Protein AF-V8N850-F1 (afdb_monomer_lite)

Secondary structure (DSSP, 8-state):
------------SSTTTGGGSS-HHHHHHHHHHHHTT----HHHHHHHHHHHHTT--HHHHHHHHHHHHTT------PPPP----

Radius of gyration: 18.4 Å; chains: 1; bounding box: 57×35×35 Å

Foldseek 3Di:
DDDDDDDPPPPPDDDPPLVVLDDPVLVVVVVVCVVVVDPDDSVVSSVLVVCVVVVNDPVVVVVVVVVVVVPDPPPPPPDDPPPDD

Sequence (85 aa):
MDTAGLLKGGTAVGSRARRKLLTAEEAELFELAQAAGSGIDPEVFKILMDLLRMNVAPLAVFQMLRSMCAGQRLISTEAPPDIAR

InterPro domains:
  IPR024332 MOZART2 family [PF12926] (17-78)
  IPR024332 MOZART2 family [PTHR28578] (8-79)

Structure (mmCIF, N/CA/C/O backbone):
data_AF-V8N850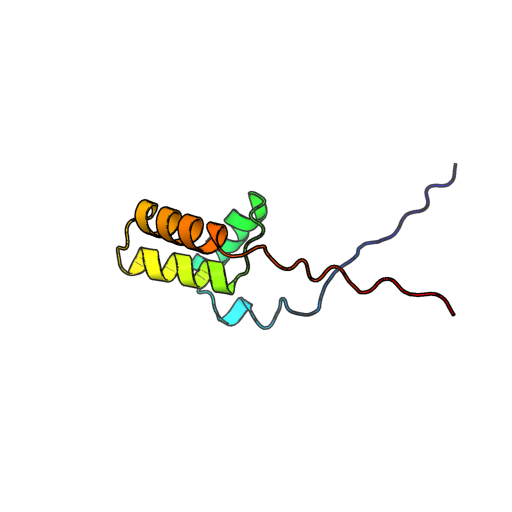-F1
#
_entry.id   AF-V8N850-F1
#
loop_
_atom_site.group_PDB
_atom_site.id
_atom_site.type_symbol
_atom_site.label_atom_id
_atom_site.label_alt_id
_atom_site.label_comp_id
_atom_site.label_asym_id
_atom_site.label_entity_id
_atom_site.label_seq_id
_atom_site.pdbx_PDB_ins_code
_atom_site.Cartn_x
_atom_site.Cartn_y
_atom_site.Cartn_z
_atom_site.occupancy
_atom_site.B_iso_or_equiv
_atom_site.auth_seq_id
_atom_site.auth_comp_id
_atom_site.auth_asym_id
_atom_site.auth_atom_id
_atom_site.pdbx_PDB_model_num
ATOM 1 N N . MET A 1 1 ? 45.971 3.897 15.079 1.00 51.72 1 MET A N 1
ATOM 2 C CA . MET A 1 1 ? 44.816 3.721 15.983 1.00 51.72 1 MET A CA 1
ATOM 3 C C . MET A 1 1 ? 44.018 4.991 15.819 1.00 51.72 1 MET A C 1
ATOM 5 O O . MET A 1 1 ? 44.190 5.888 16.620 1.00 51.72 1 MET A O 1
ATOM 9 N N . ASP A 1 2 ? 43.228 5.118 14.754 1.00 36.25 2 ASP A N 1
ATOM 10 C CA . ASP A 1 2 ? 42.595 6.401 14.427 1.00 36.25 2 ASP A CA 1
ATOM 11 C C . ASP A 1 2 ? 41.247 6.098 13.769 1.00 36.25 2 ASP A C 1
ATOM 13 O O . ASP A 1 2 ? 41.106 5.975 12.556 1.00 36.25 2 ASP A O 1
ATOM 17 N N . THR A 1 3 ? 40.257 5.848 14.622 1.00 44.50 3 THR A N 1
ATOM 18 C CA . THR A 1 3 ? 38.854 5.665 14.258 1.00 44.50 3 THR A CA 1
ATOM 19 C C . THR A 1 3 ? 38.235 7.035 13.997 1.00 44.50 3 THR A C 1
ATOM 21 O O . THR A 1 3 ? 37.837 7.728 14.935 1.00 44.50 3 THR A O 1
ATOM 24 N N . ALA A 1 4 ? 38.143 7.434 12.732 1.00 39.91 4 ALA A N 1
ATOM 25 C CA . ALA A 1 4 ? 37.344 8.584 12.332 1.00 39.91 4 ALA A CA 1
ATOM 26 C C . ALA A 1 4 ? 35.879 8.147 12.224 1.00 39.91 4 ALA A C 1
ATOM 28 O O . ALA A 1 4 ? 35.461 7.491 11.271 1.00 39.91 4 ALA A O 1
ATOM 29 N N . GLY A 1 5 ? 35.118 8.464 13.268 1.00 42.88 5 GLY A N 1
ATOM 30 C CA . GLY A 1 5 ? 33.668 8.430 13.217 1.00 42.88 5 GLY A CA 1
ATOM 31 C C . GLY A 1 5 ? 33.095 9.550 12.349 1.00 42.88 5 GLY A C 1
ATOM 32 O O . GLY A 1 5 ? 33.800 10.463 11.927 1.00 42.88 5 GLY A O 1
ATOM 33 N N . LEU A 1 6 ? 31.768 9.483 12.229 1.00 50.25 6 LEU A N 1
ATOM 34 C CA . LEU A 1 6 ? 30.838 10.505 11.747 1.00 50.25 6 LEU A CA 1
ATOM 35 C C . LEU A 1 6 ? 30.482 10.440 10.257 1.00 50.25 6 LEU A C 1
ATOM 37 O O . LEU A 1 6 ? 31.232 10.891 9.406 1.00 50.25 6 LEU A O 1
ATOM 41 N N . LEU A 1 7 ? 29.252 9.978 9.999 1.00 45.47 7 LEU A N 1
ATOM 42 C CA . LEU A 1 7 ? 28.221 10.713 9.252 1.00 45.47 7 LEU A CA 1
ATOM 43 C C . LEU A 1 7 ? 26.856 10.045 9.509 1.00 45.47 7 LEU A C 1
ATOM 45 O O . LEU A 1 7 ? 26.415 9.148 8.797 1.00 45.47 7 LEU A O 1
ATOM 49 N N . LYS A 1 8 ? 26.167 10.496 10.568 1.00 47.41 8 LYS A N 1
ATOM 50 C CA . LYS A 1 8 ? 24.710 10.346 10.685 1.00 47.41 8 LYS A CA 1
ATOM 51 C C . LYS A 1 8 ? 24.077 11.343 9.713 1.00 47.41 8 LYS A C 1
ATOM 53 O O . LYS A 1 8 ? 23.856 12.497 10.068 1.00 47.41 8 LYS A O 1
ATOM 58 N N . GLY A 1 9 ? 23.803 10.900 8.491 1.00 38.81 9 GLY A N 1
ATOM 59 C CA . GLY A 1 9 ? 22.971 11.628 7.535 1.00 38.81 9 GLY A CA 1
ATOM 60 C C . GLY A 1 9 ? 21.497 11.467 7.890 1.00 38.81 9 GLY A C 1
ATOM 61 O O . GLY A 1 9 ? 20.795 10.663 7.290 1.00 38.81 9 GLY A O 1
ATOM 62 N N . GLY A 1 10 ? 21.032 12.191 8.907 1.00 44.00 10 GLY A N 1
ATOM 63 C CA . GLY A 1 10 ? 19.606 12.342 9.163 1.00 44.00 10 GLY A CA 1
ATOM 64 C C . GLY A 1 10 ? 19.004 13.299 8.140 1.00 44.00 10 GLY A C 1
ATOM 65 O O . GLY A 1 10 ? 19.177 14.509 8.258 1.00 44.00 10 GLY A O 1
ATOM 66 N N . THR A 1 11 ? 18.252 12.782 7.171 1.00 45.34 11 THR A N 1
ATOM 67 C CA . THR A 1 11 ? 17.325 13.575 6.352 1.00 45.34 11 THR A CA 1
ATOM 68 C C . THR A 1 11 ? 16.088 13.917 7.186 1.00 45.34 11 THR A C 1
ATOM 70 O O . THR A 1 11 ? 14.983 13.423 6.989 1.00 45.34 11 THR A O 1
ATOM 73 N N . ALA A 1 12 ? 16.281 14.782 8.182 1.00 49.47 12 ALA A N 1
ATOM 74 C CA . ALA A 1 12 ? 15.221 15.328 9.022 1.00 49.47 12 ALA A CA 1
ATOM 75 C C . ALA A 1 12 ? 14.591 16.576 8.377 1.00 49.47 12 ALA A C 1
ATOM 77 O O . ALA A 1 12 ? 14.520 17.632 8.993 1.00 49.47 12 ALA A O 1
ATOM 78 N N . VAL A 1 13 ? 14.118 16.458 7.135 1.00 49.88 13 VAL A N 1
ATOM 79 C CA . VAL A 1 13 ? 13.254 17.451 6.477 1.00 49.88 13 VAL A CA 1
ATOM 80 C C . VAL A 1 13 ? 12.150 16.665 5.762 1.00 49.88 13 VAL A C 1
ATOM 82 O O . VAL A 1 13 ? 12.334 16.157 4.667 1.00 49.88 13 VAL A O 1
ATOM 85 N N . GLY A 1 14 ? 11.013 16.474 6.444 1.00 44.94 14 GLY A N 1
ATOM 86 C CA . GLY A 1 14 ? 9.795 15.893 5.851 1.00 44.94 14 GLY A CA 1
ATOM 87 C C . GLY A 1 14 ? 8.921 15.049 6.789 1.00 44.94 14 GLY A C 1
ATOM 88 O O . GLY A 1 14 ? 7.695 15.064 6.684 1.00 44.94 14 GLY A O 1
ATOM 89 N N . SER A 1 15 ? 9.501 14.360 7.774 1.00 50.78 15 SER A N 1
ATOM 90 C CA . SER A 1 15 ? 8.816 13.250 8.470 1.00 50.78 15 SER A CA 1
ATOM 91 C C . SER A 1 15 ? 7.710 13.660 9.457 1.00 50.78 15 SER A C 1
ATOM 93 O O . SER A 1 15 ? 6.940 12.819 9.919 1.00 50.78 15 SER A O 1
ATOM 95 N N . ARG A 1 16 ? 7.593 14.945 9.822 1.00 48.84 16 ARG A N 1
ATOM 96 C CA . ARG A 1 16 ? 6.569 15.391 10.791 1.00 48.84 16 ARG A CA 1
ATOM 97 C C . ARG A 1 16 ? 5.234 15.784 10.163 1.00 48.84 16 ARG A C 1
ATOM 99 O O . ARG A 1 16 ? 4.228 15.644 10.849 1.00 48.84 16 ARG A O 1
ATOM 106 N N . ALA A 1 17 ? 5.207 16.221 8.903 1.00 48.81 17 ALA A N 1
ATOM 107 C CA . ALA A 1 17 ? 3.971 16.651 8.241 1.00 48.81 17 ALA A CA 1
ATOM 108 C C . ALA A 1 17 ? 3.182 15.481 7.620 1.00 48.81 17 ALA A C 1
ATOM 110 O O . ALA A 1 17 ? 1.954 15.502 7.627 1.00 48.81 17 ALA A O 1
ATOM 111 N N . ARG A 1 18 ? 3.869 14.421 7.166 1.00 50.41 18 ARG A N 1
ATOM 112 C CA . ARG A 1 18 ? 3.243 13.250 6.517 1.00 50.41 18 ARG A CA 1
ATOM 113 C C . ARG A 1 18 ? 2.522 12.282 7.456 1.00 50.41 18 ARG A C 1
ATOM 115 O O . ARG A 1 18 ? 1.635 11.563 7.017 1.00 50.41 18 ARG A O 1
ATOM 122 N N . ARG A 1 19 ? 2.823 12.308 8.758 1.00 51.03 19 ARG A N 1
ATOM 123 C CA . ARG A 1 19 ? 2.149 11.465 9.767 1.00 51.03 19 ARG A CA 1
ATOM 124 C C . ARG A 1 19 ? 0.674 11.822 10.008 1.00 51.03 19 ARG A C 1
ATOM 126 O O . ARG A 1 19 ? 0.017 11.126 10.764 1.00 51.03 19 ARG A O 1
ATOM 133 N N . LYS A 1 20 ? 0.146 12.890 9.393 1.00 57.38 20 LYS A N 1
ATOM 134 C CA . LYS A 1 20 ? -1.294 13.207 9.423 1.00 57.38 20 LYS A CA 1
ATOM 135 C C . LYS A 1 20 ? -2.122 12.458 8.369 1.00 57.38 20 LYS A C 1
ATOM 137 O O . LYS A 1 20 ? -3.342 12.537 8.429 1.00 57.38 20 LYS A O 1
ATOM 142 N N . LEU A 1 21 ? -1.490 11.786 7.404 1.00 72.69 21 LEU A N 1
ATOM 143 C CA . LEU A 1 21 ? -2.192 11.071 6.328 1.00 72.69 21 LEU A CA 1
ATOM 144 C C . LEU A 1 21 ? -2.655 9.669 6.741 1.00 72.69 21 LEU A C 1
ATOM 146 O O . LEU A 1 21 ? -3.642 9.175 6.203 1.00 72.69 21 LEU A O 1
ATOM 150 N N . LEU A 1 22 ? -1.937 9.039 7.671 1.00 83.81 22 LEU A N 1
ATOM 151 C CA . LEU A 1 22 ? -2.189 7.674 8.120 1.00 83.81 22 LEU A CA 1
ATOM 152 C C . LEU A 1 22 ? -2.922 7.696 9.465 1.00 83.81 22 LEU A C 1
ATOM 154 O O . LEU A 1 22 ? -2.590 8.475 10.361 1.00 83.81 22 LEU A O 1
ATOM 158 N N . THR A 1 23 ? -3.912 6.823 9.607 1.00 90.00 23 THR A N 1
ATOM 159 C CA . THR A 1 23 ? -4.495 6.448 10.901 1.00 90.00 23 THR A CA 1
ATOM 160 C C . THR A 1 23 ? -3.446 5.764 11.786 1.00 90.00 23 THR A C 1
ATOM 162 O O . THR A 1 23 ? -2.392 5.356 11.302 1.00 90.00 23 THR A O 1
ATOM 165 N N . ALA A 1 24 ? -3.720 5.626 13.088 1.00 90.81 24 ALA A N 1
ATOM 166 C CA . ALA A 1 24 ? -2.789 4.973 14.017 1.00 90.81 24 ALA A CA 1
ATOM 167 C C . ALA A 1 24 ? -2.430 3.541 13.571 1.00 90.81 24 ALA A C 1
ATOM 169 O O . ALA A 1 24 ? -1.255 3.200 13.499 1.00 90.81 24 ALA A O 1
ATOM 170 N N . GLU A 1 25 ? -3.433 2.759 13.166 1.00 90.88 25 GLU A 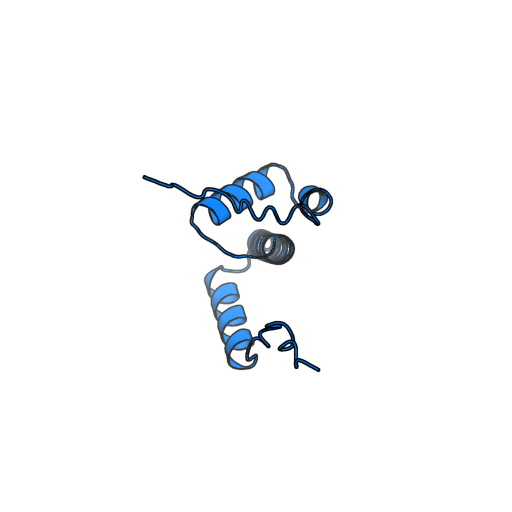N 1
ATOM 171 C CA . GLU A 1 25 ? -3.243 1.393 12.664 1.00 90.88 25 GLU A CA 1
ATOM 172 C C . GLU A 1 25 ? -2.416 1.361 11.367 1.00 90.88 25 GLU A C 1
ATOM 174 O O . GLU A 1 25 ? -1.472 0.585 11.240 1.00 90.88 25 GLU A O 1
ATOM 179 N N . GLU A 1 26 ? -2.712 2.245 10.407 1.00 92.31 26 GLU A N 1
ATOM 180 C CA . GLU A 1 26 ? -1.929 2.338 9.168 1.00 92.31 26 GLU A CA 1
ATOM 181 C C . GLU A 1 26 ? -0.483 2.768 9.424 1.00 92.31 26 GLU A C 1
ATOM 183 O O . GLU A 1 26 ? 0.417 2.320 8.718 1.00 92.31 26 GLU A O 1
ATOM 188 N N . ALA A 1 27 ? -0.248 3.635 10.411 1.00 92.12 27 ALA A N 1
ATOM 189 C CA . ALA A 1 27 ? 1.094 4.056 10.783 1.00 92.12 27 ALA A CA 1
ATOM 190 C C . ALA A 1 27 ? 1.901 2.887 11.367 1.00 92.12 27 ALA A C 1
ATOM 192 O O . ALA A 1 27 ? 3.057 2.715 10.994 1.00 92.12 27 ALA A O 1
ATOM 193 N N . GLU A 1 28 ? 1.296 2.050 12.215 1.00 94.31 28 GLU A N 1
ATOM 194 C CA . GLU A 1 28 ? 1.943 0.838 12.737 1.00 94.31 28 GLU A CA 1
ATOM 195 C C . GLU A 1 28 ? 2.278 -0.160 11.619 1.00 94.31 28 GLU A C 1
ATOM 197 O O . GLU A 1 28 ? 3.395 -0.679 11.563 1.00 94.31 28 GLU A O 1
ATOM 202 N N . LEU A 1 29 ? 1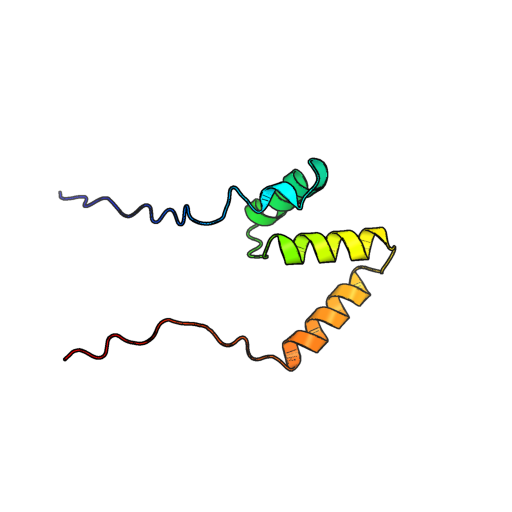.350 -0.384 10.683 1.00 94.88 29 LEU A N 1
ATOM 203 C CA . LEU A 1 29 ? 1.590 -1.251 9.525 1.00 94.88 29 LEU A CA 1
ATOM 204 C C . LEU A 1 29 ? 2.668 -0.690 8.590 1.00 94.88 29 LEU A C 1
ATOM 206 O O . LEU A 1 29 ? 3.473 -1.453 8.053 1.00 94.88 29 LEU A O 1
ATOM 210 N N . PHE A 1 30 ? 2.705 0.631 8.404 1.00 94.25 30 PHE A N 1
ATOM 211 C CA . PHE A 1 30 ? 3.745 1.292 7.623 1.00 94.25 30 PHE A CA 1
ATOM 212 C C . PHE A 1 30 ? 5.121 1.121 8.278 1.00 94.25 30 PHE A C 1
ATOM 214 O O . PHE A 1 30 ? 6.058 0.702 7.605 1.00 94.25 30 PHE A O 1
ATOM 221 N N . GLU A 1 31 ? 5.250 1.355 9.587 1.00 93.88 31 GLU A N 1
ATOM 222 C CA . GLU A 1 31 ? 6.506 1.129 10.322 1.00 93.88 31 GLU A CA 1
ATOM 223 C C . GLU A 1 31 ? 6.952 -0.341 10.254 1.00 93.88 31 GLU A C 1
ATOM 225 O O . GLU A 1 31 ? 8.135 -0.619 10.049 1.00 93.88 31 GLU A O 1
ATOM 230 N N . LEU A 1 32 ? 6.014 -1.293 10.336 1.00 96.00 32 LEU A N 1
ATOM 231 C CA . LEU A 1 32 ? 6.306 -2.717 10.156 1.00 96.00 32 LEU A CA 1
ATOM 232 C C . LEU A 1 32 ? 6.845 -3.018 8.748 1.00 96.00 32 LEU A C 1
ATOM 234 O O . LEU A 1 32 ? 7.830 -3.745 8.607 1.00 96.00 32 LEU A O 1
ATOM 238 N N . ALA A 1 33 ? 6.245 -2.437 7.707 1.00 94.44 33 ALA A N 1
ATOM 239 C CA . ALA A 1 33 ? 6.720 -2.585 6.333 1.00 94.44 33 ALA A CA 1
ATOM 240 C C . ALA A 1 33 ? 8.122 -1.976 6.140 1.00 94.44 33 ALA A C 1
ATOM 242 O O . ALA A 1 33 ? 8.995 -2.603 5.535 1.00 94.44 33 ALA A O 1
ATOM 243 N N . GLN A 1 34 ? 8.376 -0.795 6.710 1.00 92.44 34 GLN A N 1
ATOM 244 C CA . GLN A 1 34 ? 9.695 -0.157 6.689 1.00 92.44 34 GLN A CA 1
ATOM 245 C C . GLN A 1 34 ? 10.750 -1.000 7.420 1.00 92.44 34 GLN A C 1
ATOM 247 O O . GLN A 1 34 ? 11.856 -1.168 6.909 1.00 92.44 34 GLN A O 1
ATOM 252 N N . ALA A 1 35 ? 10.411 -1.587 8.572 1.00 94.06 35 ALA A N 1
ATOM 253 C CA . ALA A 1 35 ? 11.300 -2.483 9.316 1.00 94.06 35 ALA A CA 1
ATOM 254 C C . ALA A 1 35 ? 11.636 -3.767 8.536 1.00 94.06 35 ALA A C 1
ATOM 256 O O . ALA A 1 35 ? 12.750 -4.278 8.641 1.00 94.06 35 ALA A O 1
ATOM 257 N N . ALA A 1 36 ? 10.711 -4.252 7.701 1.00 95.75 36 ALA A N 1
ATOM 258 C CA . ALA A 1 36 ? 10.955 -5.342 6.755 1.00 95.75 36 ALA A CA 1
ATOM 259 C C . ALA A 1 36 ? 11.822 -4.925 5.546 1.00 95.75 36 ALA A C 1
ATOM 261 O O . ALA A 1 36 ? 12.107 -5.748 4.676 1.00 95.75 36 ALA A O 1
ATOM 262 N N . GLY A 1 37 ? 12.248 -3.660 5.482 1.00 90.88 37 GLY A N 1
ATOM 263 C CA . GLY A 1 37 ? 13.070 -3.117 4.407 1.00 90.88 37 GLY A CA 1
ATOM 264 C C . GLY A 1 37 ? 12.271 -2.630 3.200 1.00 90.88 37 GLY A C 1
ATOM 265 O O . GLY A 1 37 ? 12.849 -2.456 2.127 1.00 90.88 37 GLY A O 1
ATOM 266 N N . SER A 1 38 ? 10.957 -2.403 3.333 1.00 83.56 38 SER A N 1
ATOM 267 C CA . SER A 1 38 ? 10.204 -1.741 2.267 1.00 83.56 38 SER A CA 1
ATOM 268 C C . SER A 1 38 ? 10.696 -0.297 2.122 1.00 83.56 38 SER A C 1
ATOM 270 O O . SER A 1 38 ? 10.836 0.414 3.111 1.00 83.56 38 SER A O 1
ATOM 272 N N . GLY A 1 39 ? 10.994 0.132 0.897 1.00 86.62 39 GLY A N 1
ATOM 273 C CA . GLY A 1 39 ? 11.374 1.510 0.573 1.00 86.62 39 GLY A CA 1
ATOM 274 C C . GLY A 1 39 ? 10.224 2.274 -0.078 1.00 86.62 39 GLY A C 1
ATOM 275 O O . GLY A 1 39 ? 10.422 2.875 -1.131 1.00 86.62 39 GLY A O 1
ATOM 276 N N . ILE A 1 40 ? 9.009 2.166 0.467 1.00 89.94 40 ILE A N 1
ATOM 277 C CA . ILE A 1 40 ? 7.798 2.707 -0.160 1.00 89.94 40 ILE A CA 1
ATOM 278 C C . ILE A 1 40 ? 7.455 4.098 0.387 1.00 89.94 40 ILE A C 1
ATOM 280 O O . ILE A 1 40 ? 7.596 4.369 1.578 1.00 89.94 40 ILE A O 1
ATOM 284 N N . ASP A 1 41 ? 7.000 5.000 -0.486 1.00 90.69 41 ASP A N 1
ATOM 285 C CA . ASP A 1 41 ? 6.546 6.325 -0.060 1.00 90.69 41 ASP A CA 1
ATOM 286 C C . ASP A 1 41 ? 5.258 6.212 0.792 1.00 90.69 41 ASP A C 1
ATOM 288 O O . ASP A 1 41 ? 4.360 5.444 0.428 1.00 90.69 41 ASP A O 1
ATOM 292 N N . PRO A 1 42 ? 5.120 6.973 1.898 1.00 89.81 42 PRO A N 1
ATOM 293 C CA . PRO A 1 42 ? 3.937 6.928 2.762 1.00 89.81 42 PRO A CA 1
ATOM 294 C C . PRO A 1 42 ? 2.602 7.171 2.039 1.00 89.81 42 PRO A C 1
ATOM 296 O O . PRO A 1 42 ? 1.589 6.570 2.400 1.00 89.81 42 PRO A O 1
ATOM 299 N N . GLU A 1 43 ? 2.572 8.037 1.021 1.00 90.50 43 GLU A N 1
ATOM 300 C CA . GLU A 1 43 ? 1.354 8.305 0.244 1.00 90.50 43 GLU A CA 1
ATOM 301 C C . GLU A 1 43 ? 0.999 7.116 -0.654 1.00 90.50 43 GLU A C 1
ATOM 303 O O . GLU A 1 43 ? -0.170 6.753 -0.773 1.00 90.50 43 GLU A O 1
ATOM 308 N N . VAL A 1 44 ? 2.004 6.447 -1.223 1.00 91.88 44 VAL A N 1
ATOM 309 C CA . VAL A 1 44 ? 1.795 5.225 -2.012 1.00 91.88 44 VAL A CA 1
ATOM 310 C C . VAL A 1 44 ? 1.275 4.105 -1.115 1.00 91.88 44 VAL A C 1
ATOM 312 O O . VAL A 1 44 ? 0.315 3.431 -1.480 1.00 91.88 44 VAL A O 1
ATOM 315 N N . PHE A 1 45 ? 1.836 3.944 0.086 1.00 93.38 45 PHE A N 1
ATOM 316 C CA . PHE A 1 45 ? 1.326 2.991 1.070 1.00 93.38 45 PHE A CA 1
ATOM 317 C C . PHE A 1 45 ? -0.149 3.253 1.415 1.00 93.38 45 PHE A C 1
ATOM 319 O O . PHE A 1 45 ? -0.952 2.318 1.405 1.00 93.38 45 PHE A O 1
ATOM 326 N N . LYS A 1 46 ? -0.534 4.520 1.635 1.00 93.56 46 LYS A N 1
ATOM 327 C CA . LYS A 1 46 ? -1.933 4.909 1.883 1.00 93.56 46 LYS A CA 1
ATOM 328 C C . LYS A 1 46 ? -2.860 4.482 0.743 1.00 93.56 46 LYS A C 1
ATOM 330 O O . LYS A 1 46 ? -3.899 3.880 1.004 1.00 93.56 46 LYS A O 1
ATOM 335 N N . ILE A 1 47 ? -2.472 4.744 -0.506 1.00 94.25 47 ILE A N 1
ATOM 336 C CA . ILE A 1 47 ? -3.253 4.362 -1.692 1.00 94.25 47 ILE A CA 1
ATOM 337 C C . ILE A 1 47 ? -3.427 2.841 -1.759 1.00 94.25 47 ILE A C 1
ATOM 339 O O . ILE A 1 47 ? -4.529 2.360 -2.017 1.00 94.25 47 ILE A O 1
ATOM 343 N N . LEU A 1 48 ? -2.365 2.072 -1.491 1.00 94.69 48 LEU A N 1
ATOM 344 C CA . LEU A 1 48 ? -2.449 0.611 -1.456 1.00 94.69 48 LEU A CA 1
ATOM 345 C C . LEU A 1 48 ? -3.428 0.131 -0.379 1.00 94.69 48 LEU A C 1
ATOM 347 O O . LEU A 1 48 ? -4.254 -0.734 -0.662 1.00 94.69 48 LEU A O 1
ATOM 351 N N . MET A 1 49 ? -3.386 0.715 0.821 1.00 94.12 49 MET A N 1
ATOM 352 C CA . MET A 1 49 ? -4.340 0.400 1.891 1.00 94.12 49 MET A CA 1
ATOM 353 C C . MET A 1 49 ? -5.782 0.732 1.494 1.00 94.12 49 MET A C 1
ATOM 355 O O . MET A 1 49 ? -6.683 -0.070 1.742 1.00 94.12 49 MET A O 1
ATOM 359 N N . ASP A 1 50 ? -6.014 1.864 0.830 1.00 95.31 50 ASP A N 1
ATOM 360 C CA . ASP A 1 50 ? -7.355 2.254 0.385 1.00 95.31 50 ASP A CA 1
ATOM 361 C C . ASP A 1 50 ? -7.909 1.321 -0.698 1.00 95.31 50 ASP A C 1
ATOM 363 O O . ASP A 1 50 ? -9.079 0.941 -0.635 1.00 95.31 50 ASP A O 1
ATOM 367 N N . LEU A 1 51 ? -7.076 0.868 -1.640 1.00 96.75 51 LEU A N 1
ATOM 368 C CA . LEU A 1 51 ? -7.471 -0.146 -2.625 1.00 96.75 51 LEU A CA 1
ATOM 369 C C . LEU A 1 51 ? -7.894 -1.457 -1.949 1.00 96.75 51 LEU A C 1
ATOM 371 O O . LEU A 1 51 ? -8.922 -2.034 -2.308 1.00 96.75 51 LEU A O 1
ATOM 375 N N . LEU A 1 52 ? -7.137 -1.905 -0.945 1.00 94.75 52 LEU A N 1
ATOM 376 C CA . LEU A 1 52 ? -7.467 -3.120 -0.201 1.00 94.75 52 LEU A CA 1
ATOM 377 C C . LEU A 1 52 ? -8.767 -2.967 0.600 1.00 94.75 52 LEU A C 1
ATOM 379 O O . LEU A 1 52 ? -9.586 -3.884 0.601 1.00 94.75 52 LEU A O 1
ATOM 383 N N .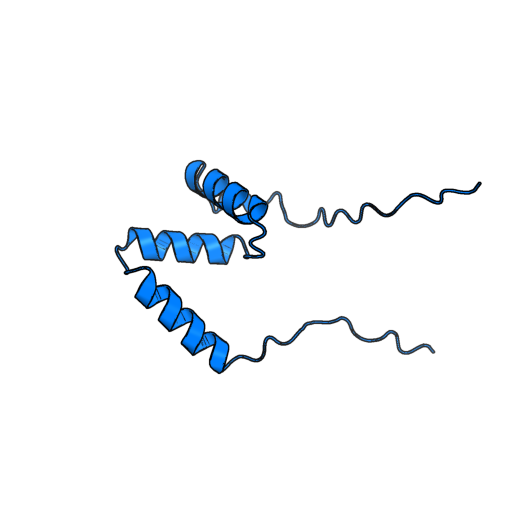 ARG A 1 53 ? -9.015 -1.800 1.211 1.00 94.06 53 ARG A N 1
ATOM 384 C CA . ARG A 1 53 ? -10.286 -1.504 1.902 1.00 94.06 53 ARG A CA 1
ATOM 385 C C . ARG A 1 53 ? -11.490 -1.456 0.967 1.00 94.06 53 ARG A C 1
ATOM 387 O O . ARG A 1 53 ? -12.599 -1.761 1.392 1.00 94.06 53 ARG A O 1
ATOM 394 N N . MET A 1 54 ? -11.281 -1.108 -0.300 1.00 97.12 54 MET A N 1
ATOM 395 C CA . MET A 1 54 ? -12.309 -1.188 -1.342 1.00 97.12 54 MET A CA 1
ATOM 396 C C . MET A 1 54 ? -12.516 -2.615 -1.882 1.00 97.12 54 MET A C 1
ATOM 398 O O . MET A 1 54 ? -13.214 -2.794 -2.877 1.00 97.12 54 MET A O 1
ATOM 402 N N . ASN A 1 55 ? -11.946 -3.638 -1.234 1.00 96.06 55 ASN A N 1
ATOM 403 C CA . ASN A 1 55 ? -12.014 -5.046 -1.637 1.00 96.06 55 ASN A CA 1
ATOM 404 C C . ASN A 1 55 ? -11.392 -5.334 -3.014 1.00 96.06 55 ASN A C 1
ATOM 406 O O . ASN A 1 55 ? -11.749 -6.314 -3.672 1.00 96.06 55 ASN A O 1
ATOM 410 N N . VAL A 1 56 ? -10.444 -4.508 -3.467 1.00 97.56 56 VAL A N 1
ATOM 411 C CA . VAL A 1 56 ? -9.660 -4.824 -4.664 1.00 97.56 56 VAL A CA 1
ATOM 412 C C . VAL A 1 56 ? -8.685 -5.952 -4.325 1.00 97.56 56 VAL A C 1
ATOM 414 O O . VAL A 1 56 ? -7.921 -5.864 -3.365 1.00 97.56 56 VAL A O 1
ATOM 417 N N . ALA A 1 57 ? -8.687 -7.021 -5.123 1.00 97.12 57 ALA A N 1
ATOM 418 C CA . ALA A 1 57 ? -7.814 -8.167 -4.891 1.00 97.12 57 ALA A CA 1
ATOM 419 C C . ALA A 1 57 ? -6.321 -7.758 -4.942 1.00 97.12 57 ALA A C 1
ATOM 421 O O . ALA A 1 57 ? -5.904 -7.140 -5.929 1.00 97.12 57 ALA A O 1
ATOM 422 N N . PRO A 1 58 ? -5.477 -8.163 -3.968 1.00 95.94 58 PRO A N 1
ATOM 423 C CA . PRO A 1 58 ? -4.057 -7.791 -3.937 1.00 95.94 58 PRO A CA 1
ATOM 424 C C . PRO A 1 58 ? -3.300 -8.163 -5.217 1.00 95.94 58 PRO A C 1
ATOM 426 O O . PRO A 1 58 ? -2.445 -7.415 -5.688 1.00 95.94 58 PRO A O 1
ATOM 429 N N . LEU A 1 59 ? -3.658 -9.302 -5.821 1.00 95.44 59 LEU A N 1
ATOM 430 C CA . LEU A 1 59 ? -3.063 -9.760 -7.073 1.00 95.44 59 LEU A CA 1
ATOM 431 C C . LEU A 1 59 ? -3.327 -8.785 -8.231 1.00 95.44 59 LEU A C 1
ATOM 433 O O . LEU A 1 59 ? -2.427 -8.540 -9.031 1.00 95.44 59 LEU A O 1
ATOM 437 N N . ALA A 1 60 ? -4.526 -8.203 -8.307 1.00 96.06 60 ALA A N 1
ATOM 438 C CA . ALA A 1 60 ? -4.877 -7.239 -9.346 1.00 96.06 60 ALA A CA 1
ATOM 439 C C . ALA A 1 60 ? -4.092 -5.930 -9.177 1.00 96.06 60 ALA A C 1
ATOM 441 O O . ALA A 1 60 ? -3.555 -5.406 -10.151 1.00 96.06 60 ALA A O 1
ATOM 442 N N . VAL A 1 61 ? -3.946 -5.447 -7.936 1.00 95.19 61 VAL A N 1
ATOM 443 C CA . VAL A 1 61 ? -3.115 -4.271 -7.625 1.00 95.19 61 VAL A CA 1
ATOM 444 C C . VAL A 1 61 ? -1.662 -4.524 -8.028 1.00 95.19 61 VAL A C 1
ATOM 446 O O . VAL A 1 61 ? -1.057 -3.701 -8.710 1.00 95.19 61 VAL A O 1
ATOM 449 N N . PHE A 1 62 ? -1.116 -5.694 -7.688 1.00 93.31 62 PHE A N 1
ATOM 450 C CA . PHE A 1 62 ? 0.242 -6.075 -8.075 1.00 93.31 62 PHE A CA 1
ATOM 451 C C . PHE A 1 62 ? 0.432 -6.110 -9.599 1.00 93.31 62 PHE A C 1
ATOM 453 O O . PHE A 1 62 ? 1.400 -5.560 -10.125 1.00 93.31 62 PHE A O 1
ATOM 460 N N . GLN A 1 63 ? -0.501 -6.725 -10.327 1.00 94.25 63 GLN A N 1
ATOM 461 C CA . GLN A 1 63 ? -0.458 -6.800 -11.790 1.00 94.25 63 GLN A CA 1
ATOM 462 C C . GLN A 1 63 ? -0.567 -5.420 -12.447 1.00 94.25 63 GLN A C 1
ATOM 464 O O . GLN A 1 63 ? 0.158 -5.139 -13.406 1.00 94.25 63 GLN A O 1
ATOM 469 N N . MET A 1 64 ? -1.430 -4.555 -11.913 1.00 93.88 64 MET A N 1
ATOM 470 C CA . MET A 1 64 ? -1.565 -3.168 -12.348 1.00 93.88 64 MET A CA 1
ATOM 471 C C . MET A 1 64 ? -0.245 -2.412 -12.160 1.00 93.88 64 MET A C 1
ATOM 473 O O . MET A 1 64 ? 0.282 -1.874 -13.132 1.00 93.88 64 MET A O 1
ATOM 477 N N . LEU A 1 65 ? 0.344 -2.450 -10.957 1.00 91.38 65 LEU A N 1
ATOM 478 C CA . LEU A 1 65 ? 1.635 -1.811 -10.672 1.00 91.38 65 LEU A CA 1
ATOM 479 C C . LEU A 1 65 ? 2.736 -2.320 -11.610 1.00 91.38 65 LEU A C 1
ATOM 481 O O . LEU A 1 65 ? 3.446 -1.519 -12.215 1.00 91.38 65 LEU A O 1
ATOM 485 N N . ARG A 1 66 ? 2.840 -3.642 -11.810 1.00 88.69 66 ARG 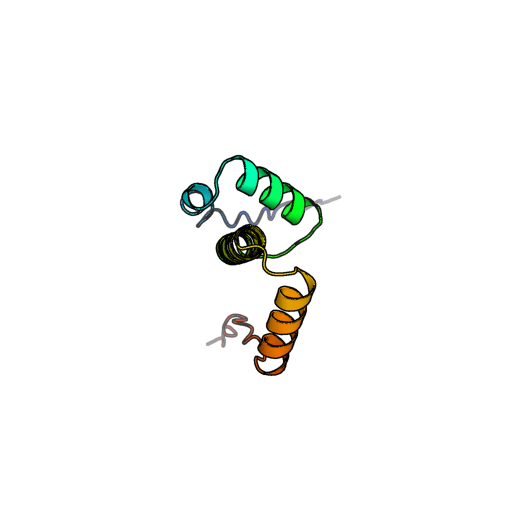A N 1
ATOM 486 C CA . ARG A 1 66 ? 3.832 -4.241 -12.719 1.00 88.69 66 ARG A CA 1
ATOM 487 C C . ARG A 1 66 ? 3.673 -3.742 -14.156 1.00 88.69 66 ARG A C 1
ATOM 489 O O . ARG A 1 66 ? 4.668 -3.478 -14.825 1.00 88.69 66 ARG A O 1
ATOM 496 N N . SER A 1 67 ? 2.434 -3.614 -14.624 1.00 88.31 67 SER A N 1
ATOM 497 C CA . SER A 1 67 ? 2.131 -3.149 -15.983 1.00 88.31 67 SER A CA 1
ATOM 498 C C . SER A 1 67 ? 2.450 -1.663 -16.163 1.00 88.31 67 SER A C 1
ATOM 500 O O . SER A 1 67 ? 2.929 -1.268 -17.222 1.00 88.31 67 SER A O 1
ATOM 502 N N . MET A 1 68 ? 2.259 -0.850 -15.120 1.00 86.00 68 MET A N 1
ATOM 503 C CA . MET A 1 68 ? 2.612 0.574 -15.126 1.00 86.00 68 MET A CA 1
ATOM 504 C C . MET A 1 68 ? 4.132 0.794 -15.065 1.00 86.00 68 MET A C 1
ATOM 506 O O . MET A 1 68 ? 4.669 1.614 -15.807 1.00 86.00 68 MET A O 1
ATOM 510 N N . CYS A 1 69 ? 4.854 0.024 -14.247 1.00 76.56 69 CYS A N 1
ATOM 511 C CA . CYS A 1 69 ? 6.314 0.115 -14.152 1.00 76.56 69 CYS A CA 1
ATOM 512 C C . CYS A 1 69 ? 7.038 -0.382 -15.415 1.00 76.56 69 CYS A C 1
ATOM 514 O O . CYS A 1 69 ? 8.140 0.076 -15.699 1.00 76.56 69 CYS A O 1
ATOM 516 N N . ALA A 1 70 ? 6.429 -1.272 -16.208 1.00 62.88 70 ALA A N 1
ATOM 517 C CA . ALA A 1 70 ? 7.013 -1.750 -17.464 1.00 62.88 70 ALA A CA 1
ATOM 518 C C . ALA A 1 70 ? 7.160 -0.645 -18.536 1.00 62.88 70 ALA A C 1
ATOM 520 O O . ALA A 1 70 ? 7.995 -0.775 -19.430 1.00 62.88 70 ALA A O 1
ATOM 521 N N . GLY A 1 71 ? 6.381 0.441 -18.443 1.00 56.72 71 GLY A N 1
ATOM 522 C CA . GLY A 1 71 ? 6.463 1.601 -19.340 1.00 56.72 71 GLY A CA 1
ATOM 523 C C . GLY A 1 71 ? 7.282 2.777 -18.795 1.00 56.72 71 GLY A C 1
ATOM 524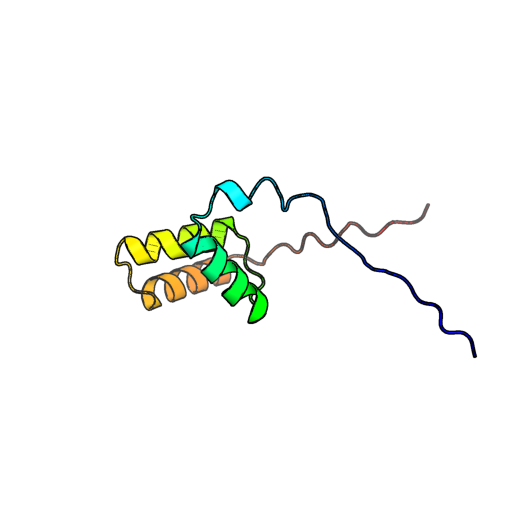 O O . GLY A 1 71 ? 7.666 3.660 -19.561 1.00 56.72 71 GLY A O 1
ATOM 525 N N . GLN A 1 72 ? 7.589 2.788 -17.494 1.00 56.44 72 GLN A N 1
ATOM 526 C CA . GLN A 1 72 ? 8.221 3.917 -16.816 1.00 56.44 72 GLN A CA 1
ATOM 527 C C . GLN A 1 72 ? 9.650 3.543 -16.396 1.00 56.44 72 GLN A C 1
ATOM 529 O O . GLN A 1 72 ? 9.865 2.929 -15.352 1.00 56.44 72 GLN A O 1
ATOM 534 N N . ARG A 1 73 ? 10.663 3.940 -17.185 1.00 52.28 73 ARG A N 1
ATOM 535 C CA . ARG A 1 73 ? 12.032 4.021 -16.650 1.00 52.28 73 ARG A CA 1
ATOM 536 C C . ARG A 1 73 ? 11.982 5.084 -15.565 1.00 52.28 73 ARG A C 1
ATOM 538 O O . ARG A 1 73 ? 11.794 6.256 -15.882 1.00 52.28 73 ARG A O 1
ATOM 545 N N . LEU A 1 74 ? 12.063 4.670 -14.306 1.00 51.62 74 LEU A N 1
ATOM 546 C CA . LEU A 1 74 ? 12.183 5.583 -13.179 1.00 51.62 74 LEU A CA 1
ATOM 547 C C . LEU A 1 74 ? 13.367 6.500 -13.494 1.00 51.62 74 LEU A C 1
ATOM 549 O O . LEU A 1 74 ? 14.505 6.042 -13.563 1.00 51.62 74 LEU A O 1
ATOM 553 N N . ILE A 1 75 ? 13.080 7.764 -13.809 1.00 48.50 75 ILE A N 1
ATOM 554 C CA . ILE A 1 75 ? 14.100 8.788 -13.986 1.00 48.50 75 ILE A CA 1
ATOM 555 C C . ILE A 1 75 ? 14.722 8.919 -12.603 1.00 48.50 75 ILE A C 1
ATOM 557 O O . ILE A 1 75 ? 14.144 9.546 -11.716 1.00 48.50 75 ILE A O 1
ATOM 561 N N . SER A 1 76 ? 15.854 8.249 -12.396 1.00 45.00 76 SER A N 1
ATOM 562 C CA . SER A 1 76 ? 16.730 8.542 -11.279 1.00 45.00 76 SER A CA 1
ATOM 563 C C . SER A 1 76 ? 17.050 10.021 -11.387 1.00 45.00 76 SER A C 1
ATOM 565 O O . SER A 1 76 ? 17.809 10.441 -12.257 1.00 45.00 76 SER A O 1
ATOM 567 N N . THR A 1 77 ? 16.451 10.824 -10.516 1.00 50.22 77 THR A N 1
ATOM 568 C CA . THR A 1 77 ? 16.982 12.140 -10.176 1.00 50.22 77 THR A CA 1
ATOM 569 C C . THR A 1 77 ? 18.258 11.927 -9.359 1.00 50.22 77 THR A C 1
ATOM 571 O O . THR A 1 77 ? 18.339 12.276 -8.186 1.00 50.22 77 THR A O 1
ATOM 574 N N . GLU A 1 78 ? 19.251 11.272 -9.960 1.00 49.66 78 GLU A N 1
ATOM 575 C CA . GLU A 1 78 ? 20.621 11.354 -9.486 1.00 49.66 78 GLU A CA 1
ATOM 576 C C . GLU A 1 78 ? 21.097 12.770 -9.823 1.00 49.66 78 GLU A C 1
ATOM 578 O O . GLU A 1 78 ? 20.867 13.276 -10.924 1.00 49.66 78 GLU A O 1
ATOM 583 N N . ALA A 1 79 ? 21.617 13.448 -8.805 1.00 52.72 79 ALA A N 1
ATOM 584 C CA . ALA A 1 79 ? 21.965 14.859 -8.818 1.00 52.72 79 ALA A CA 1
ATOM 585 C C . ALA A 1 79 ? 22.883 15.229 -10.006 1.00 52.72 79 ALA A C 1
ATOM 587 O O . ALA A 1 79 ? 23.628 14.376 -10.495 1.00 52.72 79 ALA A O 1
ATOM 588 N N . PRO A 1 80 ? 22.868 16.496 -10.470 1.00 50.12 80 PRO A N 1
ATOM 589 C CA . PRO A 1 80 ? 23.771 16.928 -11.527 1.00 50.12 80 PRO A CA 1
ATOM 590 C C . PRO A 1 80 ? 25.221 16.720 -11.068 1.00 50.12 80 PRO A C 1
ATOM 592 O O . PRO A 1 80 ? 25.526 17.050 -9.918 1.00 50.12 80 PRO A O 1
ATOM 595 N N . PRO A 1 81 ? 26.129 16.215 -11.924 1.00 55.19 81 PRO A N 1
ATOM 596 C CA . PRO A 1 81 ? 27.540 16.265 -11.599 1.00 55.19 81 PRO A CA 1
ATOM 597 C C . PRO A 1 81 ? 27.919 17.740 -11.492 1.00 55.19 81 PRO A C 1
ATOM 599 O O . PRO A 1 81 ? 27.710 18.507 -12.434 1.00 55.19 81 PRO A O 1
ATOM 602 N N . ASP A 1 82 ? 28.446 18.123 -10.331 1.00 60.00 82 ASP A N 1
ATOM 603 C CA . ASP A 1 82 ? 29.283 19.304 -10.162 1.00 60.00 82 ASP A CA 1
ATOM 604 C C . ASP A 1 82 ? 30.326 19.293 -11.289 1.00 60.00 82 ASP A C 1
ATOM 606 O O . ASP A 1 82 ? 31.356 18.616 -11.219 1.00 60.00 82 ASP A O 1
ATOM 610 N N . ILE A 1 83 ? 30.034 20.001 -12.383 1.00 59.91 83 ILE A N 1
ATOM 611 C CA . ILE A 1 83 ? 31.044 20.338 -13.373 1.00 59.91 83 ILE A CA 1
ATOM 612 C C . ILE A 1 83 ? 31.825 21.474 -12.742 1.00 59.91 83 ILE A C 1
ATOM 614 O O . ILE A 1 83 ? 31.450 22.643 -12.826 1.00 59.91 83 ILE A O 1
ATOM 618 N N . ALA A 1 84 ? 32.901 21.055 -12.081 1.00 54.16 84 ALA A N 1
ATOM 619 C CA . ALA A 1 84 ? 34.059 21.855 -11.756 1.00 54.16 84 ALA A CA 1
ATOM 620 C C . ALA A 1 84 ? 34.264 22.971 -12.790 1.00 54.16 84 ALA A C 1
ATOM 622 O O . ALA A 1 84 ? 34.438 22.716 -13.988 1.00 54.16 84 ALA A O 1
ATOM 623 N N . ARG A 1 85 ? 34.273 24.206 -12.299 1.00 44.50 85 ARG A N 1
ATOM 624 C CA . ARG A 1 85 ? 34.911 25.330 -12.965 1.00 44.50 85 ARG A CA 1
ATOM 625 C C . ARG A 1 85 ? 35.787 26.064 -11.973 1.00 44.50 85 ARG A C 1
ATOM 627 O O . ARG A 1 85 ? 35.326 26.250 -10.827 1.00 44.50 85 ARG A O 1
#

pLDDT: mean 74.1, std 21.6, range [36.25, 97.56]

Organism: Ophiophagus hannah (NCBI:txid8665)